Protein AF-A0A3L6QLQ6-F1 (afdb_monomer)

Mean predicted aligned error: 14.85 Å

Organism: Panicum miliaceum (NCBI:txid4540)

Sequence (115 aa):
MGGVWMRWEKQRTGEEDRAGDNNSWRERGRWKTKTLDFWLQLREGLNAKLGKGFDSIFMLVSWRILKERNGGVFGRQQSLAAAQLTELILEDGRLWVQAGAKLVAALGWPDAAHS

Radius of gyration: 28.25 Å; Cα contacts (8 Å, |Δi|>4): 49; chains: 1; bounding box: 49×96×32 Å

Solvent-accessible surface area (backbone atoms only — not comparable to full-atom values): 7294 Å² total; per-residue (Å²): 131,83,86,89,78,88,88,86,88,82,89,90,83,86,80,83,87,81,80,71,76,84,54,70,75,64,59,75,54,60,69,59,50,62,57,51,52,51,49,51,59,59,40,73,80,40,57,78,62,54,32,54,15,49,54,52,50,53,48,52,51,52,50,50,54,52,51,53,60,50,34,52,75,70,72,78,47,81,85,72,52,72,66,58,52,47,52,52,49,54,50,50,52,37,54,40,36,76,74,61,38,60,43,43,44,74,71,65,55,79,60,89,86,80,123

Secondary structure (DSSP, 8-state):
---------SS-S--------TTHHHHTTHHHHHHHHHHHHHHHTS-HHHHHHHHHHHHHHHHHHHHHHHHHHTT-SPPPPHHHHHHHHHHHHHHHHHTT-HHHHTTT---TT--

Structure (mmCIF, N/CA/C/O backbone):
data_AF-A0A3L6QLQ6-F1
#
_entry.id   AF-A0A3L6QLQ6-F1
#
loop_
_atom_site.group_PDB
_atom_site.id
_atom_site.type_symbol
_atom_site.label_atom_id
_atom_site.label_alt_id
_atom_site.label_comp_id
_atom_site.label_asym_id
_atom_site.label_entity_id
_atom_site.label_seq_id
_atom_site.pdbx_PDB_ins_code
_atom_site.Cartn_x
_atom_site.Cartn_y
_atom_site.Cartn_z
_atom_site.occupancy
_atom_site.B_iso_or_equiv
_atom_site.auth_seq_id
_atom_site.auth_comp_id
_atom_site.auth_asym_id
_atom_site.auth_atom_id
_atom_site.pdbx_PDB_model_num
ATOM 1 N N . MET A 1 1 ? -35.643 76.796 4.988 1.00 35.62 1 MET A N 1
ATOM 2 C CA . MET A 1 1 ? -35.311 77.537 6.226 1.00 35.62 1 MET A CA 1
ATOM 3 C C . MET A 1 1 ? -34.808 76.533 7.253 1.00 35.62 1 MET A C 1
ATOM 5 O O . MET A 1 1 ? -35.433 75.490 7.345 1.00 35.62 1 MET A O 1
ATOM 9 N N . GLY A 1 2 ? -33.670 76.845 7.896 1.00 36.88 2 GLY A N 1
ATOM 10 C CA . GLY A 1 2 ? -32.980 76.196 9.039 1.00 36.88 2 GLY A CA 1
ATOM 11 C C . GLY A 1 2 ? -33.253 74.711 9.320 1.00 36.88 2 GLY A C 1
ATOM 12 O O . GLY A 1 2 ? -34.368 74.328 9.618 1.00 36.88 2 GLY A O 1
ATOM 13 N N . GLY A 1 3 ? -32.272 73.815 9.288 1.00 41.00 3 GLY A N 1
ATOM 14 C CA . GLY A 1 3 ? -31.059 73.926 10.090 1.00 41.00 3 GLY A CA 1
ATOM 15 C C . GLY A 1 3 ? -31.185 73.035 11.326 1.00 4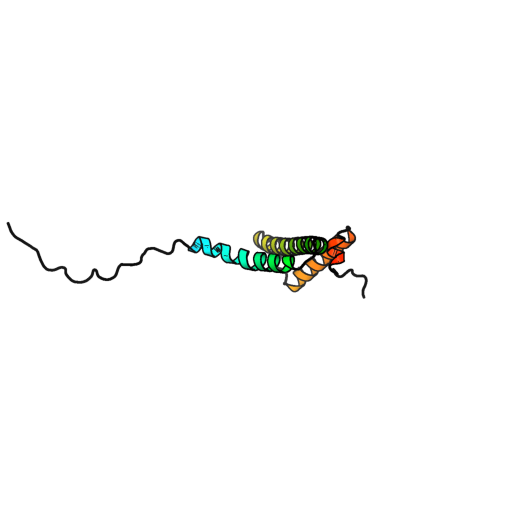1.00 3 GLY A C 1
ATOM 16 O O . GLY A 1 3 ? -31.614 73.501 12.369 1.00 41.00 3 GLY A O 1
ATOM 17 N N . VAL A 1 4 ? -30.780 71.769 11.199 1.00 45.94 4 VAL A N 1
ATOM 18 C CA . VAL A 1 4 ? -30.276 70.944 12.313 1.00 45.94 4 VAL A CA 1
ATOM 19 C C . VAL A 1 4 ? -29.086 70.155 11.761 1.00 45.94 4 VAL A C 1
ATOM 21 O O . VAL A 1 4 ? -29.115 68.942 11.584 1.00 45.94 4 VAL A O 1
ATOM 24 N N . TRP A 1 5 ? -28.047 70.897 11.380 1.00 40.78 5 TRP A N 1
ATOM 25 C CA . TRP A 1 5 ? -26.710 70.351 11.186 1.00 40.78 5 TRP A CA 1
ATOM 26 C C . TRP A 1 5 ? -25.989 70.433 12.534 1.00 40.78 5 TRP A C 1
ATOM 28 O O . TRP A 1 5 ? -26.117 71.435 13.229 1.00 40.78 5 TRP A O 1
ATOM 38 N N . MET A 1 6 ? -25.215 69.393 12.852 1.00 38.81 6 MET A N 1
ATOM 39 C CA . MET A 1 6 ? -24.352 69.232 14.035 1.00 38.81 6 MET A CA 1
ATOM 40 C C . MET A 1 6 ? -25.028 68.727 15.315 1.00 38.81 6 MET A C 1
ATOM 42 O O . MET A 1 6 ? -25.382 69.508 16.191 1.00 38.81 6 MET A O 1
ATOM 46 N N . ARG A 1 7 ? -25.082 67.395 15.467 1.00 51.00 7 ARG A N 1
ATOM 47 C CA . ARG A 1 7 ? -24.572 66.666 16.654 1.00 51.00 7 ARG A CA 1
ATOM 48 C C . ARG A 1 7 ? -24.771 65.155 16.489 1.00 51.00 7 ARG A C 1
ATOM 50 O O . ARG A 1 7 ? -25.559 64.563 17.204 1.00 51.00 7 ARG A O 1
ATOM 57 N N . TRP A 1 8 ? -24.054 64.533 15.555 1.00 33.56 8 TRP A N 1
ATOM 58 C CA . TRP A 1 8 ? -23.845 63.075 15.539 1.00 33.56 8 TRP A CA 1
ATOM 59 C C . TRP A 1 8 ? -22.456 62.771 14.975 1.00 33.56 8 TRP A C 1
ATOM 61 O O . TRP A 1 8 ? -22.285 62.061 13.994 1.00 33.56 8 TRP A O 1
ATOM 71 N N . GLU A 1 9 ? -21.447 63.361 15.612 1.00 42.94 9 GLU A N 1
ATOM 72 C CA . GLU A 1 9 ? -20.053 62.961 15.464 1.00 42.94 9 GLU A CA 1
ATOM 73 C C . GLU A 1 9 ? -19.617 62.292 16.766 1.00 42.94 9 GLU A C 1
ATOM 75 O O . GLU A 1 9 ? -18.998 62.899 17.637 1.00 42.94 9 GLU A O 1
ATOM 80 N N . LYS A 1 10 ? -20.033 61.034 16.934 1.00 52.69 10 LYS A N 1
ATOM 81 C CA . LYS A 1 10 ? -19.280 60.032 17.691 1.00 52.69 10 LYS A CA 1
ATOM 82 C C . LYS A 1 10 ? -19.840 58.649 17.370 1.00 52.69 10 LYS A C 1
ATOM 84 O O . LYS A 1 10 ? -21.013 58.405 17.619 1.00 52.69 10 LYS A O 1
ATOM 89 N N . GLN A 1 11 ? -18.959 57.767 16.894 1.00 46.25 11 GLN A N 1
ATOM 90 C CA . GLN A 1 11 ? -19.153 56.329 16.634 1.00 46.25 11 GLN A CA 1
ATOM 91 C C . GLN A 1 11 ? -19.562 55.913 15.210 1.00 46.25 11 GLN A C 1
ATOM 93 O O . GLN A 1 11 ? -20.579 55.259 15.003 1.00 46.25 11 GLN A O 1
ATOM 98 N N . ARG A 1 12 ? -18.705 56.195 14.221 1.00 39.81 12 ARG A N 1
ATOM 99 C CA . ARG A 1 12 ? -18.602 55.331 13.029 1.00 39.81 12 ARG A CA 1
ATOM 100 C C . ARG A 1 12 ? -17.176 55.282 12.473 1.00 39.81 12 ARG A C 1
ATOM 102 O O . ARG A 1 12 ? -16.942 55.477 11.289 1.00 39.81 12 ARG A O 1
ATOM 109 N N . THR A 1 13 ? -16.221 55.049 13.365 1.00 49.03 13 THR A N 1
ATOM 110 C CA . THR A 1 13 ? -14.857 54.622 13.035 1.00 49.03 13 THR A CA 1
ATOM 111 C C . THR A 1 13 ? -14.675 53.247 13.659 1.00 49.03 13 THR A C 1
ATOM 113 O O . THR A 1 13 ? -14.536 53.150 14.878 1.00 49.03 13 THR A O 1
ATOM 116 N N . GLY A 1 14 ? -14.763 52.202 12.837 1.00 46.78 14 GLY A N 1
ATOM 117 C CA . GLY A 1 14 ? -14.577 50.816 13.268 1.00 46.78 14 GLY A CA 1
ATOM 118 C C . GLY A 1 14 ? -15.636 49.859 12.732 1.00 46.78 14 GLY A C 1
ATOM 119 O O . GLY A 1 14 ? -16.299 49.196 13.518 1.00 46.78 14 GLY A O 1
ATOM 120 N N . GLU A 1 15 ? -15.816 49.799 11.412 1.00 41.78 15 GLU A N 1
ATOM 121 C CA . GLU A 1 15 ? -16.464 48.642 10.777 1.00 41.78 15 GLU A CA 1
ATOM 122 C C . GLU A 1 15 ? -15.948 48.456 9.339 1.00 41.78 15 GLU A C 1
ATOM 124 O O . GLU A 1 15 ? -16.703 48.265 8.391 1.00 41.78 15 GLU A O 1
ATOM 129 N N . GLU A 1 16 ? -14.623 48.549 9.186 1.00 48.34 16 GLU A N 1
ATOM 130 C CA . GLU A 1 16 ? -13.916 47.732 8.196 1.00 48.34 16 GLU A CA 1
ATOM 131 C C . GLU A 1 16 ? -13.931 46.272 8.693 1.00 48.34 16 GLU A C 1
ATOM 133 O O . GLU A 1 16 ? -13.947 46.013 9.896 1.00 48.34 16 GLU A O 1
ATOM 138 N N . ASP A 1 17 ? -13.945 45.332 7.748 1.00 49.47 17 ASP A N 1
ATOM 139 C CA . ASP A 1 17 ? -13.655 43.902 7.939 1.00 49.47 17 ASP A CA 1
ATOM 140 C C . ASP A 1 17 ? -14.791 42.958 8.370 1.00 49.47 17 ASP A C 1
ATOM 142 O O . ASP A 1 17 ? -14.630 42.084 9.222 1.00 49.47 17 ASP A O 1
ATOM 146 N N . ARG A 1 18 ? -15.925 42.998 7.657 1.00 50.06 18 ARG A N 1
ATOM 147 C CA . ARG A 1 18 ? -16.770 41.792 7.481 1.00 50.06 18 ARG A CA 1
ATOM 148 C C . ARG A 1 18 ? -16.832 41.298 6.038 1.00 50.06 18 ARG A C 1
ATOM 150 O O . ARG A 1 18 ? -17.871 40.846 5.566 1.00 50.06 18 ARG A O 1
ATOM 157 N N . ALA A 1 19 ? -15.685 41.284 5.362 1.00 48.19 19 ALA A N 1
ATOM 158 C CA . ALA A 1 19 ? -15.442 40.292 4.320 1.00 48.19 19 ALA A CA 1
ATOM 159 C C . ALA A 1 19 ? -15.133 38.955 5.014 1.00 48.19 19 ALA A C 1
ATOM 161 O O . ALA A 1 19 ? -13.980 38.567 5.178 1.00 48.19 19 ALA A O 1
ATOM 162 N N . GLY A 1 20 ? -16.188 38.298 5.507 1.00 52.69 20 GLY A N 1
ATOM 163 C CA . GLY A 1 20 ? -16.113 36.962 6.083 1.00 52.69 20 GLY A CA 1
ATOM 164 C C . GLY A 1 20 ? -15.434 36.015 5.101 1.00 52.69 20 GLY A C 1
ATOM 165 O O . GLY A 1 20 ? -15.912 35.804 3.988 1.00 52.69 20 GLY A O 1
ATOM 166 N N . ASP A 1 21 ? -14.288 35.517 5.541 1.00 59.03 21 ASP A N 1
ATOM 167 C CA . ASP A 1 21 ? -13.361 34.621 4.869 1.00 59.03 21 ASP A CA 1
ATOM 168 C C . ASP A 1 21 ? -14.060 33.527 4.039 1.00 59.03 21 ASP A C 1
ATOM 170 O O . ASP A 1 21 ? -14.556 32.516 4.542 1.00 59.03 21 ASP A O 1
ATOM 174 N N . ASN A 1 22 ? -14.088 33.742 2.723 1.00 55.91 22 ASN A N 1
ATOM 175 C CA . ASN A 1 22 ? -14.733 32.859 1.755 1.00 55.91 22 ASN A CA 1
ATOM 176 C C . ASN A 1 22 ? -13.810 31.703 1.302 1.00 55.91 22 ASN A C 1
ATOM 178 O O . ASN A 1 22 ? -14.101 31.027 0.313 1.00 55.91 22 ASN A O 1
ATOM 182 N N . ASN A 1 23 ? -12.693 31.450 2.003 1.00 58.31 23 ASN A N 1
ATOM 183 C CA . ASN A 1 23 ? -11.716 30.416 1.637 1.00 58.31 23 ASN A CA 1
ATOM 184 C C . ASN A 1 23 ? -11.753 29.147 2.505 1.00 58.31 23 ASN A C 1
ATOM 186 O O . ASN A 1 23 ? -11.046 28.185 2.196 1.00 58.31 23 ASN A O 1
ATOM 190 N N . SER A 1 24 ? -12.647 29.059 3.494 1.00 53.19 24 SER A N 1
ATOM 191 C CA . SER A 1 24 ? -12.857 27.856 4.328 1.00 53.19 24 SER A CA 1
ATOM 192 C C . SER A 1 24 ? -13.088 26.560 3.515 1.00 53.19 24 SER A C 1
ATOM 194 O O . SER A 1 24 ? -12.644 25.470 3.890 1.00 53.19 24 SER A O 1
ATOM 196 N N . TRP A 1 25 ? -13.710 26.650 2.332 1.00 46.94 25 TRP A N 1
ATOM 197 C CA . TRP A 1 25 ? -13.914 25.493 1.446 1.00 46.94 25 TRP A CA 1
ATOM 198 C C . TRP A 1 25 ? -12.645 25.053 0.703 1.00 46.94 25 TRP A C 1
ATOM 200 O O . TRP A 1 25 ? -12.517 23.871 0.383 1.00 46.94 25 TRP A O 1
ATOM 210 N N . ARG A 1 26 ? -11.686 25.960 0.462 1.00 51.81 26 ARG A N 1
ATOM 211 C CA . ARG A 1 26 ? -10.387 25.620 -0.150 1.00 51.81 26 ARG A CA 1
ATOM 212 C C . ARG A 1 26 ? -9.484 24.878 0.831 1.00 51.81 26 ARG A C 1
ATOM 214 O O . ARG A 1 26 ? -8.726 24.000 0.424 1.00 51.81 26 ARG A O 1
ATOM 221 N N . GLU A 1 27 ? -9.608 25.160 2.124 1.00 52.38 27 GLU A N 1
ATOM 222 C CA . GLU A 1 27 ? -8.765 24.537 3.148 1.00 52.38 27 GLU A CA 1
ATOM 223 C C . GLU A 1 27 ? -9.098 23.064 3.407 1.00 52.38 27 GLU A C 1
ATOM 225 O O . GLU A 1 27 ? -8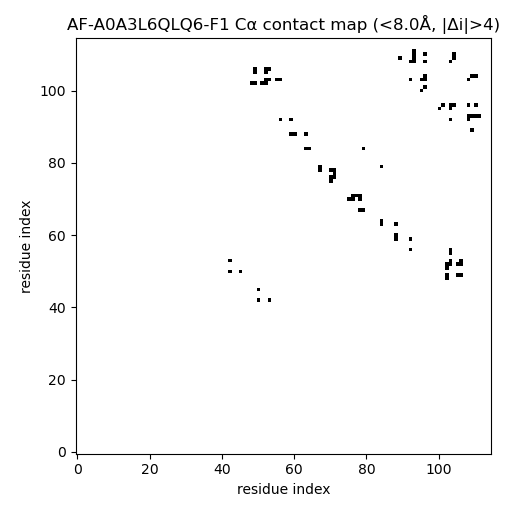.226 22.285 3.793 1.00 52.38 27 GLU A O 1
ATOM 230 N N . ARG A 1 28 ? -10.325 22.626 3.099 1.00 55.22 28 ARG A N 1
ATOM 231 C CA . ARG A 1 28 ? -10.717 21.212 3.222 1.00 55.22 28 ARG A CA 1
ATOM 232 C C . ARG A 1 28 ? -10.030 20.278 2.218 1.00 55.22 28 ARG A C 1
ATOM 234 O O . ARG A 1 28 ? -10.035 19.067 2.428 1.00 55.22 28 ARG A O 1
ATOM 241 N N . GLY A 1 29 ? -9.385 20.816 1.179 1.00 49.28 29 GLY A N 1
ATOM 242 C CA . GLY A 1 29 ? -8.557 20.058 0.231 1.00 49.28 29 GLY A CA 1
ATOM 243 C C . GLY A 1 29 ? -7.098 19.849 0.665 1.00 49.28 29 GLY A C 1
ATOM 244 O O . GLY A 1 29 ? -6.397 19.035 0.063 1.00 49.28 29 GLY A O 1
ATOM 245 N N . ARG A 1 30 ? -6.636 20.535 1.722 1.00 50.62 30 ARG A N 1
ATOM 246 C CA . ARG A 1 30 ? -5.216 20.638 2.126 1.00 50.62 30 ARG A CA 1
ATOM 247 C C . ARG A 1 30 ? -4.577 19.312 2.573 1.00 50.62 30 ARG A C 1
ATOM 249 O O . ARG A 1 30 ? -3.358 19.197 2.622 1.00 50.62 30 ARG A O 1
ATOM 256 N N . TRP A 1 31 ? -5.375 18.296 2.892 1.00 45.91 31 TRP A N 1
ATOM 257 C CA . TRP A 1 31 ? -4.867 16.980 3.303 1.00 45.91 31 TRP A CA 1
ATOM 258 C C . TRP A 1 31 ? -4.529 16.072 2.118 1.00 45.91 31 TRP A C 1
ATOM 260 O O . TRP A 1 31 ? -3.713 15.168 2.267 1.00 45.91 31 TRP A O 1
ATOM 270 N N . LYS A 1 32 ? -5.128 16.309 0.937 1.00 52.69 32 LYS A N 1
ATOM 271 C CA . LYS A 1 32 ? -4.836 15.504 -0.259 1.00 52.69 32 LYS A CA 1
ATOM 272 C C . LYS A 1 32 ? -3.447 15.787 -0.823 1.00 52.69 32 LYS A C 1
ATOM 274 O O . LYS A 1 32 ? -2.823 14.866 -1.337 1.00 52.69 32 LYS A O 1
ATOM 279 N N . THR A 1 33 ? -2.978 17.028 -0.707 1.00 58.59 33 THR A N 1
ATOM 280 C CA . THR A 1 33 ? -1.681 17.451 -1.246 1.00 58.59 33 THR A CA 1
ATOM 281 C C . THR A 1 33 ? -0.540 16.735 -0.528 1.00 58.59 33 THR A C 1
ATOM 283 O O . THR A 1 33 ? 0.198 16.004 -1.164 1.00 58.59 33 THR A O 1
ATOM 286 N N . LYS A 1 34 ? -0.486 16.742 0.811 1.00 75.06 34 LYS A N 1
ATOM 287 C CA . LYS A 1 34 ? 0.644 16.142 1.555 1.00 75.06 34 LYS A CA 1
ATOM 288 C C . LYS A 1 34 ? 0.927 14.663 1.246 1.00 75.06 34 LYS A C 1
ATOM 290 O O . LYS A 1 34 ? 2.088 14.290 1.127 1.00 75.06 34 LYS A O 1
ATOM 295 N N . THR A 1 35 ? -0.097 13.812 1.141 1.00 75.25 35 THR A N 1
ATOM 296 C CA . THR A 1 35 ? 0.107 12.372 0.881 1.00 75.25 35 THR A CA 1
ATOM 297 C C . THR A 1 35 ? 0.420 12.090 -0.584 1.00 75.25 35 THR A C 1
ATOM 299 O O . THR A 1 35 ? 1.273 11.253 -0.866 1.00 75.25 35 THR A O 1
ATOM 302 N N . LEU A 1 36 ? -0.255 12.777 -1.512 1.00 77.75 36 LEU A N 1
ATOM 303 C CA . LEU A 1 36 ? -0.007 12.607 -2.942 1.00 77.75 36 LEU A CA 1
ATOM 304 C C . LEU A 1 36 ? 1.365 13.160 -3.334 1.00 77.75 36 LEU A C 1
ATOM 306 O O . LEU A 1 36 ? 2.086 12.498 -4.067 1.00 77.75 36 LEU A O 1
ATOM 310 N N . ASP A 1 37 ? 1.743 14.321 -2.805 1.00 82.19 37 ASP A N 1
ATOM 311 C CA . ASP A 1 37 ? 3.039 14.951 -3.061 1.00 82.19 37 ASP A CA 1
ATOM 312 C C . ASP A 1 37 ? 4.177 14.075 -2.521 1.00 82.19 37 ASP A C 1
ATOM 314 O O . ASP A 1 37 ? 5.139 13.802 -3.234 1.00 82.19 37 ASP A O 1
ATOM 318 N N . PHE A 1 38 ? 4.029 13.539 -1.303 1.00 80.88 38 PHE A N 1
ATOM 319 C CA . PHE A 1 38 ? 4.958 12.549 -0.747 1.00 80.88 38 PHE A CA 1
ATOM 320 C C . PHE A 1 38 ? 5.078 11.304 -1.637 1.00 80.88 38 PHE A C 1
ATOM 322 O O . PHE A 1 38 ? 6.178 10.813 -1.885 1.00 80.88 38 PHE A O 1
ATOM 329 N N . TRP A 1 39 ? 3.952 10.799 -2.144 1.00 81.06 39 TRP A N 1
ATOM 330 C CA . TRP A 1 39 ? 3.934 9.636 -3.026 1.00 81.06 39 TRP A CA 1
ATOM 331 C C . TRP A 1 39 ? 4.606 9.912 -4.378 1.00 81.06 39 TRP A C 1
ATOM 333 O O . TRP A 1 39 ? 5.405 9.096 -4.836 1.00 81.06 39 TRP A O 1
ATOM 343 N N . LEU A 1 40 ? 4.338 11.069 -4.990 1.00 83.88 40 LEU A N 1
ATOM 344 C CA . LEU A 1 40 ? 4.984 11.500 -6.231 1.00 83.88 40 LEU A CA 1
ATOM 345 C C . LEU A 1 40 ? 6.497 11.662 -6.037 1.00 83.88 40 LEU A C 1
ATOM 347 O O . LEU A 1 40 ? 7.263 11.152 -6.850 1.00 83.88 40 LEU A O 1
ATOM 351 N N . GLN A 1 41 ? 6.924 12.262 -4.924 1.00 85.50 41 GLN A N 1
ATOM 352 C CA . GLN A 1 41 ? 8.337 12.434 -4.587 1.00 85.50 41 GLN A CA 1
ATOM 353 C C . GLN A 1 41 ? 9.066 11.091 -4.406 1.00 85.50 41 GLN A C 1
ATOM 355 O O . GLN A 1 41 ? 10.181 10.912 -4.888 1.00 85.50 41 GLN A O 1
ATOM 360 N N . LEU A 1 42 ? 8.434 10.116 -3.746 1.00 79.75 42 LEU A N 1
ATOM 361 C CA . LEU A 1 42 ? 8.978 8.758 -3.621 1.00 79.75 42 LEU A CA 1
ATOM 362 C C . LEU A 1 42 ? 9.067 8.038 -4.970 1.00 79.75 42 LEU A C 1
ATOM 364 O O . LEU A 1 42 ? 10.005 7.278 -5.205 1.00 79.75 42 LEU A O 1
ATOM 368 N N . ARG A 1 43 ? 8.103 8.281 -5.862 1.00 82.94 43 ARG A N 1
ATOM 369 C CA . ARG A 1 43 ? 8.021 7.653 -7.184 1.00 82.94 43 ARG A CA 1
ATOM 370 C C . ARG A 1 43 ? 9.074 8.174 -8.160 1.00 82.94 43 ARG A C 1
ATOM 372 O O . ARG A 1 43 ? 9.540 7.396 -8.987 1.00 82.94 43 ARG A O 1
ATOM 379 N N . GLU A 1 44 ? 9.471 9.444 -8.061 1.00 83.75 44 GLU A N 1
ATOM 380 C CA . GLU A 1 44 ? 10.492 10.059 -8.927 1.00 83.75 44 GLU A CA 1
ATOM 381 C C . GLU A 1 44 ? 11.851 9.341 -8.865 1.00 83.75 44 GLU A C 1
ATOM 383 O O . GLU A 1 44 ? 12.559 9.274 -9.868 1.00 83.75 44 GLU A O 1
ATOM 388 N N . GLY A 1 45 ? 12.196 8.748 -7.717 1.00 78.81 45 GLY A N 1
ATOM 389 C CA . GLY A 1 45 ? 13.441 7.996 -7.534 1.00 78.81 45 GLY A CA 1
ATOM 390 C C . GLY A 1 45 ? 13.398 6.539 -8.012 1.00 78.81 45 GLY A C 1
ATOM 391 O O . GLY A 1 45 ? 14.421 5.853 -7.969 1.00 78.81 45 GLY A O 1
ATOM 392 N N . LEU A 1 46 ? 12.238 6.031 -8.442 1.00 83.50 46 LEU A N 1
ATOM 393 C CA . LEU A 1 46 ? 12.056 4.620 -8.783 1.00 83.50 46 LEU A CA 1
ATOM 394 C C . LEU A 1 46 ? 12.150 4.381 -10.291 1.00 83.50 46 LEU A C 1
ATOM 396 O O . LEU A 1 46 ? 11.585 5.105 -11.109 1.00 83.50 46 LEU A O 1
ATOM 400 N N . ASN A 1 47 ? 12.803 3.283 -10.678 1.00 85.38 47 ASN A N 1
ATOM 401 C CA . ASN A 1 47 ? 12.756 2.832 -12.066 1.00 85.38 47 ASN A CA 1
ATOM 402 C C . ASN A 1 47 ? 11.314 2.441 -12.466 1.00 85.38 47 ASN A C 1
ATOM 404 O O . ASN A 1 47 ? 10.490 2.085 -11.623 1.00 85.38 47 ASN A O 1
ATOM 408 N N . ALA A 1 48 ? 11.000 2.449 -13.765 1.00 80.94 48 ALA A N 1
ATOM 409 C CA . ALA A 1 48 ? 9.624 2.272 -14.249 1.00 80.94 48 ALA A CA 1
ATOM 410 C C . ALA A 1 48 ? 8.936 0.959 -13.808 1.00 80.94 48 ALA A C 1
ATOM 412 O O . ALA A 1 48 ? 7.708 0.903 -13.739 1.00 80.94 48 ALA A O 1
ATOM 413 N N . LYS A 1 49 ? 9.694 -0.111 -13.523 1.00 78.56 49 LYS A N 1
ATOM 414 C CA . LYS A 1 49 ? 9.138 -1.387 -13.036 1.00 78.56 49 LYS A CA 1
ATOM 415 C C . LYS A 1 49 ? 8.831 -1.328 -11.538 1.00 78.56 49 LYS A C 1
ATOM 417 O O . LYS A 1 49 ? 7.742 -1.732 -11.139 1.00 78.56 49 LYS A O 1
ATOM 422 N N . LEU A 1 50 ? 9.754 -0.789 -10.741 1.00 82.38 50 LEU A N 1
ATOM 423 C CA . LEU A 1 50 ? 9.574 -0.587 -9.302 1.00 82.38 50 LEU A CA 1
ATOM 424 C C . LEU A 1 50 ? 8.477 0.443 -9.021 1.00 82.38 50 LEU A C 1
ATOM 426 O O . LEU A 1 50 ? 7.651 0.210 -8.149 1.00 82.38 50 LEU A O 1
ATOM 430 N N . GLY A 1 51 ? 8.390 1.507 -9.824 1.00 87.81 51 GLY A N 1
ATOM 431 C CA . GLY A 1 51 ? 7.311 2.491 -9.747 1.00 87.81 51 GLY A CA 1
ATOM 432 C C . GLY A 1 51 ? 5.932 1.852 -9.924 1.00 87.81 51 GLY A C 1
ATOM 433 O O . GLY A 1 51 ? 5.049 2.073 -9.110 1.00 87.81 51 GLY A O 1
ATOM 434 N N . LYS A 1 52 ? 5.750 0.961 -10.909 1.00 88.19 52 LYS A N 1
ATOM 435 C CA . LYS A 1 52 ? 4.472 0.244 -11.102 1.00 88.19 52 LYS A CA 1
ATOM 436 C C . LYS A 1 52 ? 4.116 -0.687 -9.938 1.00 88.19 52 LYS A C 1
ATOM 438 O O . LYS A 1 52 ? 2.944 -0.791 -9.570 1.00 88.19 52 LYS A O 1
ATOM 443 N N . GLY A 1 53 ? 5.105 -1.377 -9.368 1.00 89.19 53 GLY A N 1
ATOM 444 C CA . GLY A 1 53 ? 4.902 -2.169 -8.153 1.00 89.19 53 GLY A CA 1
ATOM 445 C C . GLY A 1 53 ? 4.498 -1.288 -6.969 1.00 89.19 53 GLY A C 1
ATOM 446 O O . GLY A 1 53 ? 3.565 -1.614 -6.241 1.00 89.19 53 GLY A O 1
ATOM 447 N N . PHE A 1 54 ? 5.149 -0.133 -6.832 1.00 88.44 54 PHE A N 1
ATOM 448 C CA . PHE A 1 54 ? 4.925 0.813 -5.748 1.00 88.44 54 PHE A CA 1
ATOM 449 C C . PHE A 1 54 ? 3.541 1.458 -5.848 1.00 88.44 54 PHE A C 1
ATOM 451 O O . PHE A 1 54 ? 2.814 1.507 -4.859 1.00 88.44 54 PHE A O 1
ATOM 458 N N . ASP A 1 55 ? 3.127 1.846 -7.057 1.00 90.56 55 ASP A N 1
ATOM 459 C CA . ASP A 1 55 ? 1.778 2.329 -7.356 1.00 90.56 55 ASP A CA 1
ATOM 460 C C . ASP A 1 55 ? 0.723 1.278 -6.954 1.00 90.56 55 ASP A C 1
ATOM 462 O O . ASP A 1 55 ? -0.306 1.612 -6.364 1.00 90.56 55 ASP A O 1
ATOM 466 N N . SER A 1 56 ? 0.999 -0.007 -7.209 1.00 91.06 56 SER A N 1
ATOM 467 C CA . SER A 1 56 ? 0.101 -1.116 -6.854 1.00 91.06 56 SER A CA 1
ATOM 468 C C . SER A 1 56 ? -0.028 -1.298 -5.336 1.00 91.06 56 SER A C 1
ATOM 470 O O . SER A 1 56 ? -1.138 -1.464 -4.830 1.00 91.06 56 SER A O 1
ATOM 472 N N . ILE A 1 57 ? 1.083 -1.213 -4.594 1.00 90.75 57 ILE A N 1
ATOM 473 C CA . ILE A 1 57 ? 1.078 -1.267 -3.122 1.00 90.75 57 ILE A CA 1
ATOM 474 C C . ILE A 1 57 ? 0.343 -0.056 -2.544 1.00 90.75 57 ILE A C 1
ATOM 476 O O . ILE A 1 57 ? -0.496 -0.204 -1.657 1.00 90.75 57 ILE A O 1
ATOM 480 N N . PHE A 1 58 ? 0.616 1.142 -3.061 1.00 90.38 58 PHE A N 1
ATOM 481 C CA . PHE A 1 58 ? -0.054 2.360 -2.617 1.00 90.38 58 PHE A CA 1
ATOM 482 C C . PHE A 1 58 ? -1.572 2.270 -2.806 1.00 90.38 58 PHE A C 1
ATOM 484 O O . PHE A 1 58 ? -2.335 2.639 -1.908 1.00 90.38 58 PHE A O 1
ATOM 491 N N . MET A 1 59 ? -2.015 1.719 -3.940 1.00 92.00 59 MET A N 1
ATOM 492 C CA . MET A 1 59 ? -3.427 1.437 -4.190 1.00 92.00 59 MET A CA 1
ATOM 493 C C . MET A 1 59 ? -4.009 0.443 -3.179 1.00 92.00 59 MET A C 1
ATOM 495 O O . MET A 1 59 ? -5.085 0.709 -2.644 1.00 92.00 59 MET A O 1
ATOM 499 N N . LEU A 1 60 ? -3.309 -0.654 -2.867 1.00 92.62 60 LEU A N 1
ATOM 500 C CA . LEU A 1 60 ? -3.750 -1.638 -1.870 1.00 92.62 60 LEU A CA 1
ATOM 501 C C . LEU A 1 60 ? -3.924 -1.009 -0.477 1.00 92.62 60 LEU A C 1
ATOM 503 O O . LEU A 1 60 ? -4.975 -1.163 0.150 1.00 92.62 60 LEU A O 1
ATOM 507 N N . VAL A 1 61 ? -2.918 -0.263 -0.014 1.00 91.50 61 VAL A N 1
ATOM 508 C CA . VAL A 1 61 ? -2.939 0.416 1.292 1.00 91.50 61 VAL A CA 1
ATOM 509 C C . VAL A 1 61 ? -4.089 1.420 1.351 1.00 91.50 61 VAL A C 1
ATOM 511 O O . VAL A 1 61 ? -4.899 1.394 2.280 1.00 91.50 61 VAL A O 1
ATOM 514 N N . SER A 1 62 ? -4.213 2.266 0.325 1.00 91.25 62 SER A N 1
ATOM 515 C CA . SER A 1 62 ? -5.276 3.273 0.233 1.00 91.25 62 SER A CA 1
ATOM 516 C C . SER A 1 62 ? -6.660 2.629 0.239 1.00 91.25 62 SER A C 1
ATOM 518 O O . SER A 1 62 ? -7.560 3.079 0.950 1.00 91.25 62 SER A O 1
ATOM 520 N N . TRP A 1 63 ? -6.826 1.540 -0.514 1.00 91.25 63 TRP A N 1
ATOM 521 C CA . TRP A 1 63 ? -8.064 0.774 -0.571 1.00 91.25 63 TRP A CA 1
ATOM 522 C C . TRP A 1 63 ? -8.447 0.186 0.788 1.00 91.25 63 TRP A C 1
ATOM 524 O O . TRP A 1 63 ? -9.602 0.306 1.198 1.00 91.25 63 TRP A O 1
ATOM 534 N N . ARG A 1 64 ? -7.497 -0.410 1.517 1.00 91.31 64 ARG A N 1
ATOM 535 C CA . ARG A 1 64 ? -7.749 -0.969 2.852 1.00 91.31 64 ARG A CA 1
ATOM 536 C C . ARG A 1 64 ? -8.142 0.098 3.866 1.00 91.31 64 ARG A C 1
ATOM 538 O O . ARG A 1 64 ? -9.120 -0.100 4.581 1.00 91.31 64 ARG A O 1
ATOM 545 N N . ILE A 1 65 ? -7.466 1.246 3.863 1.00 89.44 65 ILE A N 1
ATOM 546 C CA . ILE A 1 65 ? -7.815 2.387 4.724 1.00 89.44 65 ILE A CA 1
ATOM 547 C C . ILE A 1 65 ? -9.220 2.907 4.400 1.00 89.44 65 ILE A C 1
ATOM 549 O O . ILE A 1 65 ? -10.014 3.159 5.305 1.00 89.44 65 ILE A O 1
ATOM 553 N N . LEU A 1 66 ? -9.551 3.063 3.114 1.00 87.19 66 LEU A N 1
ATOM 554 C CA . LEU A 1 66 ? -10.883 3.503 2.695 1.00 87.19 66 LEU A CA 1
ATOM 555 C C . LEU A 1 66 ? -11.960 2.489 3.086 1.00 87.19 66 LEU A C 1
ATOM 557 O O . LEU A 1 66 ? -13.014 2.887 3.574 1.00 87.19 66 LEU A O 1
ATOM 561 N N . LYS A 1 67 ? -11.696 1.189 2.919 1.00 86.38 67 LYS A N 1
ATOM 562 C CA . LYS A 1 67 ? -12.613 0.117 3.322 1.00 86.38 67 LYS A CA 1
ATOM 563 C C . LYS A 1 67 ? -12.873 0.146 4.829 1.00 86.38 67 LYS A C 1
ATOM 565 O O . LYS A 1 67 ? -14.029 0.074 5.229 1.00 86.38 67 LYS A O 1
ATOM 570 N N . GLU A 1 68 ? -11.828 0.312 5.637 1.00 86.69 68 GLU A N 1
ATOM 571 C CA . GLU A 1 68 ? -11.932 0.407 7.096 1.00 86.69 68 GLU A CA 1
ATOM 572 C C . GLU A 1 68 ? -12.763 1.623 7.527 1.00 86.69 68 GLU A C 1
ATOM 574 O O . GLU A 1 68 ? -13.746 1.500 8.257 1.00 86.69 68 GLU A O 1
ATOM 579 N N . ARG A 1 69 ? -12.450 2.803 6.977 1.00 82.69 69 ARG A N 1
ATOM 580 C CA . ARG A 1 69 ? -13.208 4.033 7.252 1.00 82.69 69 ARG A CA 1
ATOM 581 C C . ARG A 1 69 ? -14.670 3.925 6.825 1.00 82.69 69 ARG A C 1
ATOM 583 O O . ARG A 1 69 ? -15.545 4.425 7.526 1.00 82.69 69 ARG A O 1
ATOM 590 N N . ASN A 1 70 ? -14.939 3.268 5.699 1.00 81.38 70 ASN A N 1
ATOM 591 C CA . ASN 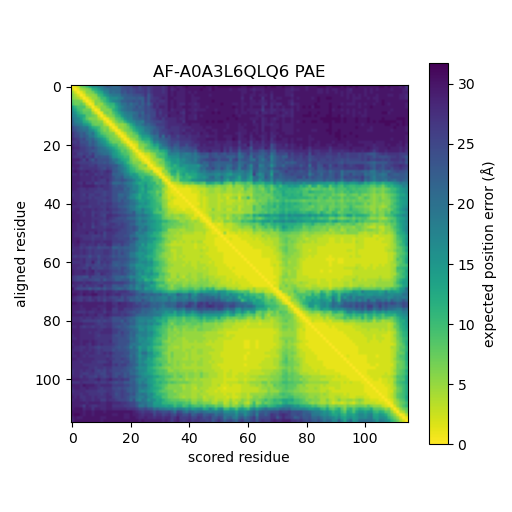A 1 70 ? -16.300 3.055 5.215 1.00 81.38 70 ASN A CA 1
ATOM 592 C C . ASN A 1 70 ? -17.044 1.994 6.046 1.00 81.38 70 ASN A C 1
ATOM 594 O O . ASN A 1 70 ? -18.253 2.110 6.220 1.00 81.38 70 ASN A O 1
ATOM 598 N N . GLY A 1 71 ? -16.348 1.004 6.612 1.00 71.56 71 GLY A N 1
ATOM 599 C CA . GLY A 1 71 ? -16.929 -0.002 7.509 1.00 71.56 71 GLY A CA 1
ATOM 600 C C . GLY A 1 71 ? -17.535 0.601 8.781 1.00 71.56 71 GLY A C 1
ATOM 601 O O . GLY A 1 71 ? -18.608 0.171 9.211 1.00 71.56 71 GLY A O 1
ATOM 602 N N . GLY A 1 72 ? -16.909 1.656 9.313 1.00 63.19 72 GLY A N 1
ATOM 603 C CA . GLY A 1 72 ? -17.422 2.415 10.458 1.00 63.19 72 GLY A CA 1
ATOM 604 C C . GLY A 1 72 ? -18.664 3.261 10.146 1.00 63.19 72 GLY A C 1
ATOM 605 O O . GLY A 1 72 ? -19.529 3.414 11.003 1.00 63.19 72 GLY A O 1
ATOM 606 N N . VAL A 1 73 ? -18.808 3.763 8.913 1.00 59.75 73 VAL A N 1
ATOM 607 C CA . VAL A 1 73 ? -19.963 4.592 8.501 1.00 59.75 73 VAL A CA 1
ATOM 608 C C . VAL A 1 73 ? -21.243 3.761 8.353 1.00 59.75 73 VAL A C 1
ATOM 610 O O . VAL A 1 73 ? -22.333 4.263 8.610 1.00 59.75 73 VAL A O 1
ATOM 613 N N . PHE A 1 74 ? -21.124 2.480 7.991 1.00 60.28 74 PHE A N 1
ATOM 614 C CA . PHE A 1 74 ? -22.269 1.572 7.834 1.00 60.28 74 PHE A CA 1
ATOM 615 C C . PHE A 1 74 ? -22.540 0.689 9.066 1.00 60.28 74 PHE A C 1
ATOM 617 O O . PHE A 1 74 ? -23.365 -0.222 8.990 1.00 60.28 74 PHE A O 1
ATOM 624 N N . GLY A 1 75 ? -21.862 0.941 10.194 1.00 55.66 75 GLY A N 1
ATOM 625 C CA . GLY A 1 75 ? -22.169 0.341 11.500 1.00 55.66 75 GLY A CA 1
ATOM 626 C C . GLY A 1 75 ? -21.992 -1.179 11.605 1.00 55.66 75 GLY A C 1
ATOM 627 O O . GLY A 1 75 ? -22.506 -1.780 12.543 1.00 55.66 75 GLY A O 1
ATOM 628 N N . ARG A 1 76 ? -21.302 -1.822 10.652 1.00 59.62 76 ARG A N 1
ATOM 629 C CA . ARG A 1 76 ? -21.175 -3.292 10.601 1.00 59.62 76 ARG A CA 1
ATOM 630 C C . ARG A 1 76 ? -19.881 -3.846 11.193 1.00 59.62 76 ARG A C 1
ATOM 632 O O . ARG A 1 76 ? -19.828 -5.048 11.422 1.00 59.62 76 ARG A O 1
ATOM 639 N 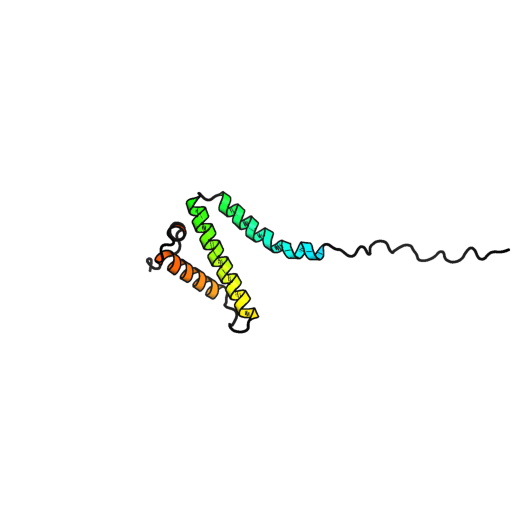N . GLN A 1 77 ? -18.868 -3.019 11.465 1.00 63.09 77 GLN A N 1
ATOM 640 C CA . GLN A 1 77 ? -17.588 -3.499 11.997 1.00 63.09 77 GLN A CA 1
ATOM 641 C C . GLN A 1 77 ? -17.014 -2.553 13.058 1.00 63.09 77 GLN A C 1
ATOM 643 O O . GLN A 1 77 ? -17.068 -1.333 12.902 1.00 63.09 77 GLN A O 1
ATOM 648 N N . GLN A 1 78 ? -16.456 -3.125 14.130 1.00 71.25 78 GLN A N 1
ATOM 649 C CA . GLN A 1 78 ? -15.630 -2.383 15.085 1.00 71.25 78 GLN A CA 1
ATOM 650 C C . GLN A 1 78 ? -14.381 -1.861 14.373 1.00 71.25 78 GLN A C 1
ATOM 652 O O . GLN A 1 78 ? -13.822 -2.563 13.531 1.00 71.25 78 GLN A O 1
ATOM 657 N N . SER A 1 79 ? -13.955 -0.643 14.718 1.00 77.12 79 SER A N 1
ATOM 658 C CA . SER A 1 79 ? -12.757 -0.052 14.125 1.00 77.12 79 SER A CA 1
ATOM 659 C C . SER A 1 79 ? -11.538 -0.899 14.492 1.00 77.12 79 SER A C 1
ATOM 661 O O . SER A 1 79 ? -11.259 -1.109 15.674 1.00 77.12 79 SER A O 1
ATOM 663 N N . LEU A 1 80 ? -10.821 -1.382 13.484 1.00 81.69 80 LEU A N 1
ATOM 664 C CA . LEU A 1 80 ? -9.598 -2.146 13.657 1.00 81.69 80 LEU A CA 1
ATOM 665 C C . LEU A 1 80 ? -8.495 -1.257 14.230 1.00 81.69 80 LEU A C 1
ATOM 667 O O . LEU A 1 80 ? -8.328 -0.094 13.849 1.00 81.69 80 LEU A O 1
ATOM 671 N N . ALA A 1 81 ? -7.684 -1.836 15.112 1.00 87.56 81 ALA A N 1
ATOM 672 C CA . ALA A 1 81 ? -6.438 -1.203 15.515 1.00 87.56 81 ALA A CA 1
ATOM 673 C C . ALA A 1 81 ? -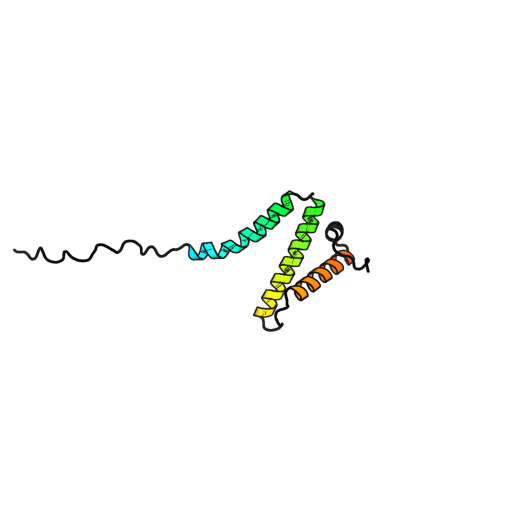5.493 -1.089 14.305 1.00 87.56 81 ALA A C 1
ATOM 675 O O . ALA A 1 81 ? -5.488 -1.947 13.420 1.00 87.56 81 ALA A O 1
ATOM 676 N N . ALA A 1 82 ? -4.632 -0.068 14.289 1.00 88.00 82 ALA A N 1
ATOM 677 C CA . ALA A 1 82 ? -3.683 0.143 13.191 1.00 88.00 82 ALA A CA 1
ATOM 678 C C . ALA A 1 82 ? -2.803 -1.094 12.911 1.00 88.00 82 ALA A C 1
ATOM 680 O O . ALA A 1 82 ? -2.528 -1.402 11.753 1.00 88.00 82 ALA A O 1
ATOM 681 N N . ALA A 1 83 ? -2.421 -1.837 13.956 1.00 89.50 83 ALA A N 1
ATOM 682 C CA . ALA A 1 83 ? -1.675 -3.090 13.828 1.00 89.50 83 ALA A CA 1
ATOM 683 C C . ALA A 1 83 ? -2.471 -4.168 13.068 1.00 89.50 83 ALA A C 1
ATOM 685 O O . ALA A 1 83 ? -1.960 -4.742 12.113 1.00 89.50 83 ALA A O 1
ATOM 686 N N . GLN A 1 84 ? -3.748 -4.360 13.409 1.00 90.12 84 GLN A N 1
ATOM 687 C CA . GLN A 1 84 ? -4.627 -5.332 12.745 1.00 90.12 84 GLN A CA 1
ATOM 688 C C . GLN A 1 84 ? -4.863 -4.964 11.274 1.00 90.12 84 GLN A C 1
ATOM 690 O O . GLN A 1 84 ? -4.815 -5.818 10.393 1.00 90.12 84 GLN A O 1
ATOM 695 N N . LEU A 1 85 ? -5.064 -3.674 10.978 1.00 91.50 85 LEU A N 1
ATOM 696 C CA . LEU A 1 85 ? -5.178 -3.205 9.595 1.00 91.50 85 LEU A CA 1
ATOM 697 C C . LEU A 1 85 ? -3.879 -3.443 8.807 1.00 91.50 85 LEU A C 1
ATOM 699 O O . LEU A 1 85 ? -3.931 -3.794 7.629 1.00 91.50 85 LEU A O 1
ATOM 703 N N . THR A 1 86 ? -2.726 -3.279 9.457 1.00 91.56 86 THR A N 1
ATOM 704 C CA . THR A 1 86 ? -1.413 -3.540 8.854 1.00 91.56 86 THR A CA 1
ATOM 705 C C . THR A 1 86 ? -1.240 -5.022 8.530 1.00 91.56 86 THR A C 1
ATOM 707 O O . THR A 1 86 ? -0.830 -5.345 7.419 1.00 91.56 86 THR A O 1
ATOM 710 N N . GLU A 1 87 ? -1.622 -5.928 9.433 1.00 91.81 87 GLU A N 1
ATOM 711 C CA . GLU A 1 87 ? -1.610 -7.375 9.176 1.00 91.81 87 GLU A CA 1
ATOM 712 C C . GLU A 1 87 ? 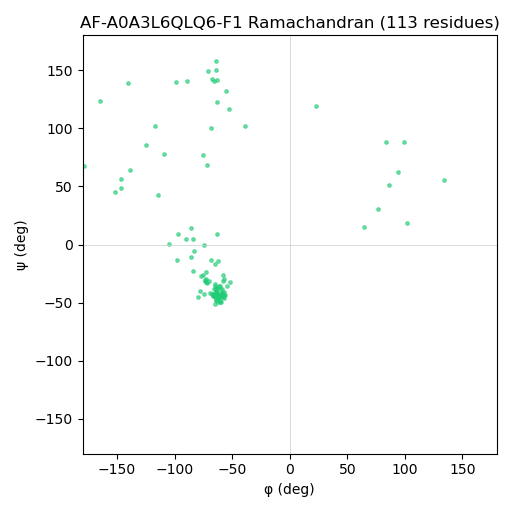-2.488 -7.751 7.976 1.00 91.81 87 GLU A C 1
ATOM 714 O O . GLU A 1 87 ? -2.044 -8.486 7.097 1.00 91.81 87 GLU A O 1
ATOM 719 N N . LEU A 1 88 ? -3.694 -7.181 7.876 1.00 92.38 88 LEU A N 1
ATOM 720 C CA . LEU A 1 88 ? -4.582 -7.411 6.731 1.00 92.38 88 LEU A CA 1
ATOM 721 C C . LEU A 1 88 ? -4.002 -6.891 5.412 1.00 92.38 88 LEU A C 1
ATOM 723 O O . LEU A 1 88 ? -4.198 -7.509 4.368 1.00 92.38 88 LEU A O 1
ATOM 727 N N . ILE A 1 89 ? -3.312 -5.748 5.441 1.00 93.38 89 ILE A N 1
ATOM 728 C CA . ILE A 1 89 ? -2.615 -5.214 4.266 1.00 93.38 89 ILE A CA 1
ATOM 729 C C . ILE A 1 89 ? -1.491 -6.166 3.852 1.00 93.38 89 ILE A C 1
ATOM 731 O O . ILE A 1 89 ? -1.395 -6.494 2.670 1.00 93.38 89 ILE A O 1
ATOM 735 N N . LEU A 1 90 ? -0.668 -6.619 4.807 1.00 93.06 90 LEU A N 1
ATOM 736 C CA . LEU A 1 90 ? 0.425 -7.566 4.567 1.00 93.06 90 LEU A CA 1
ATOM 737 C C . LEU A 1 90 ? -0.087 -8.864 3.944 1.00 93.06 90 LEU A C 1
ATOM 739 O O . LEU A 1 90 ? 0.475 -9.325 2.949 1.00 93.06 90 LEU A O 1
ATOM 743 N N . GLU A 1 91 ? -1.174 -9.405 4.487 1.00 93.50 91 GLU A N 1
ATOM 744 C CA . GLU A 1 91 ? -1.785 -10.636 4.000 1.00 93.50 91 GLU A CA 1
ATOM 745 C C . GLU A 1 91 ? -2.379 -10.485 2.597 1.00 93.50 91 GLU A C 1
ATOM 747 O O . GLU A 1 91 ? -2.104 -11.300 1.720 1.00 93.50 91 GLU A O 1
ATOM 752 N N . ASP A 1 92 ? -3.104 -9.398 2.323 1.00 93.38 92 ASP A N 1
ATOM 753 C CA . ASP A 1 92 ? -3.592 -9.123 0.969 1.00 93.38 92 ASP A CA 1
ATOM 754 C C . ASP A 1 92 ? -2.449 -9.033 -0.042 1.00 93.38 92 ASP A C 1
ATOM 756 O O . ASP A 1 92 ? -2.552 -9.569 -1.144 1.00 93.38 92 ASP A O 1
ATOM 760 N N . GLY A 1 93 ? -1.350 -8.367 0.319 1.00 92.88 93 GLY A N 1
ATOM 761 C CA . GLY A 1 93 ? -0.202 -8.264 -0.571 1.00 92.88 93 GLY A CA 1
ATOM 762 C C . GLY A 1 93 ? 0.451 -9.623 -0.835 1.00 92.88 93 GLY A C 1
ATOM 763 O O . GLY A 1 93 ? 0.857 -9.880 -1.967 1.00 92.88 93 GLY A O 1
ATOM 764 N N . ARG A 1 94 ? 0.466 -10.537 0.148 1.00 91.38 94 ARG A N 1
ATOM 765 C CA . ARG A 1 94 ? 0.911 -11.928 -0.062 1.00 91.38 94 ARG A CA 1
ATOM 766 C C . ARG A 1 94 ? 0.000 -12.659 -1.032 1.00 91.38 94 ARG A C 1
ATOM 768 O O . ARG A 1 94 ? 0.488 -13.264 -1.983 1.00 91.38 94 ARG A O 1
ATOM 775 N N . LEU A 1 95 ? -1.314 -12.559 -0.841 1.00 92.94 95 LEU A N 1
ATOM 776 C CA . LEU A 1 95 ? -2.290 -13.149 -1.758 1.00 92.94 95 LEU A CA 1
ATOM 777 C C . LEU A 1 95 ? -2.126 -12.597 -3.179 1.00 92.94 95 LEU A C 1
ATOM 779 O O . LEU A 1 95 ? -2.220 -13.348 -4.146 1.00 92.94 95 LEU A O 1
ATOM 783 N N . TRP A 1 96 ? -1.824 -11.305 -3.326 1.00 93.56 96 TRP A N 1
ATOM 784 C CA . TRP A 1 96 ? -1.554 -10.698 -4.629 1.00 93.56 96 TRP A CA 1
ATOM 785 C C . TRP A 1 96 ? -0.283 -11.262 -5.264 1.00 93.56 96 TRP A C 1
ATOM 787 O O . TRP A 1 96 ? -0.288 -11.577 -6.455 1.00 93.56 96 TRP A O 1
ATOM 797 N N . VAL A 1 97 ? 0.796 -11.419 -4.492 1.00 92.56 97 VAL A N 1
ATOM 798 C CA . VAL A 1 97 ? 2.043 -12.037 -4.966 1.00 92.56 97 VAL A CA 1
ATOM 799 C C . VAL A 1 97 ? 1.800 -13.478 -5.416 1.00 92.56 97 VAL A C 1
ATOM 801 O O . VAL A 1 97 ? 2.160 -13.819 -6.545 1.00 92.56 97 VAL A O 1
ATOM 804 N N . GLN A 1 98 ? 1.108 -14.283 -4.606 1.00 91.25 98 GLN A N 1
ATOM 805 C CA . GLN A 1 98 ? 0.726 -15.660 -4.944 1.00 91.25 98 GLN A CA 1
ATOM 806 C C . GLN A 1 98 ? -0.161 -15.728 -6.196 1.00 91.25 98 GLN A C 1
ATOM 808 O O . GLN A 1 98 ? 0.000 -16.622 -7.024 1.00 91.25 9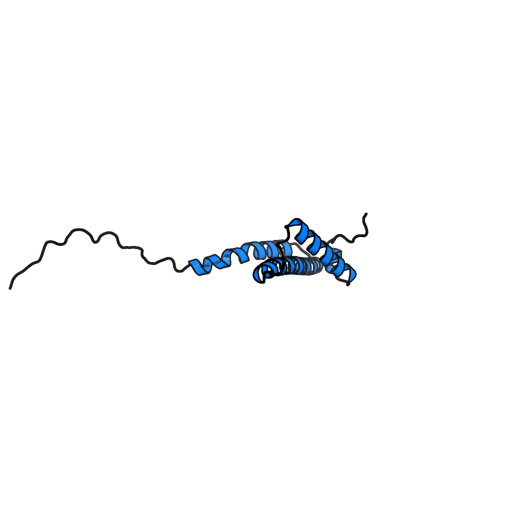8 GLN A O 1
ATOM 813 N N . ALA A 1 99 ? -1.046 -14.745 -6.388 1.00 92.50 99 ALA A N 1
ATOM 814 C CA . ALA A 1 99 ? -1.867 -14.599 -7.590 1.00 92.50 99 ALA A CA 1
ATOM 815 C C . ALA A 1 99 ? -1.091 -14.077 -8.820 1.00 92.50 99 ALA A C 1
ATOM 817 O O . ALA A 1 99 ? -1.666 -13.928 -9.899 1.00 92.50 99 ALA A O 1
ATOM 818 N N . GLY A 1 100 ? 0.212 -13.805 -8.691 1.00 91.56 100 GLY A N 1
ATOM 819 C CA . GLY A 1 100 ? 1.088 -13.428 -9.799 1.00 91.56 100 GLY A CA 1
ATOM 820 C C . GLY A 1 100 ? 1.411 -11.936 -9.903 1.00 91.56 100 GLY A C 1
ATOM 821 O O . GLY A 1 100 ? 1.882 -11.497 -10.957 1.00 91.56 100 GLY A O 1
ATOM 822 N N . ALA A 1 101 ? 1.219 -11.139 -8.846 1.00 91.00 101 ALA A N 1
ATOM 823 C CA . ALA A 1 101 ? 1.644 -9.736 -8.789 1.00 91.00 101 ALA A CA 1
ATOM 824 C C . ALA A 1 101 ? 3.179 -9.598 -8.679 1.00 91.00 101 ALA A C 1
ATOM 826 O O . ALA A 1 101 ? 3.732 -9.131 -7.684 1.00 91.00 101 ALA A O 1
ATOM 827 N N . LYS A 1 102 ? 3.892 -9.968 -9.748 1.00 89.19 102 LYS A N 1
ATOM 828 C CA . LYS A 1 102 ? 5.366 -10.025 -9.817 1.00 89.19 102 LYS A CA 1
ATOM 829 C C . LYS A 1 102 ? 6.060 -8.699 -9.490 1.00 89.19 102 LYS A C 1
ATOM 831 O O . LYS A 1 102 ? 7.180 -8.702 -8.998 1.00 89.19 102 LYS A O 1
ATOM 836 N N . LEU A 1 103 ? 5.416 -7.565 -9.774 1.00 89.31 103 LEU A N 1
ATOM 837 C CA . LEU A 1 103 ? 5.973 -6.236 -9.490 1.00 89.31 103 LEU A CA 1
ATOM 838 C C . LEU A 1 103 ? 5.881 -5.857 -8.007 1.00 89.31 103 LEU A C 1
ATOM 840 O O . LEU A 1 103 ? 6.712 -5.091 -7.536 1.00 89.31 103 LEU A O 1
ATOM 844 N N . VAL A 1 104 ? 4.903 -6.405 -7.280 1.00 86.81 104 VAL A N 1
ATOM 845 C CA . VAL A 1 104 ? 4.805 -6.272 -5.819 1.00 86.81 104 VAL A CA 1
ATOM 846 C C . VAL A 1 104 ? 5.850 -7.173 -5.157 1.00 86.81 104 VAL A C 1
ATOM 848 O O . VAL A 1 104 ? 6.579 -6.719 -4.282 1.00 86.81 104 VAL A O 1
ATOM 851 N N . ALA A 1 105 ? 6.017 -8.404 -5.655 1.00 87.12 105 ALA A N 1
ATOM 852 C CA . ALA A 1 105 ? 7.074 -9.314 -5.203 1.00 87.12 105 ALA A CA 1
ATOM 853 C C . ALA A 1 105 ? 8.481 -8.719 -5.403 1.00 87.12 105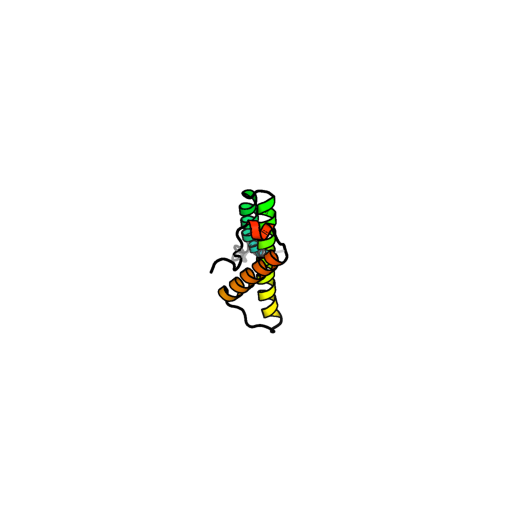 ALA A C 1
ATOM 855 O O . ALA A 1 105 ? 9.325 -8.785 -4.516 1.00 87.12 105 ALA A O 1
ATOM 856 N N . ALA A 1 106 ? 8.719 -8.059 -6.54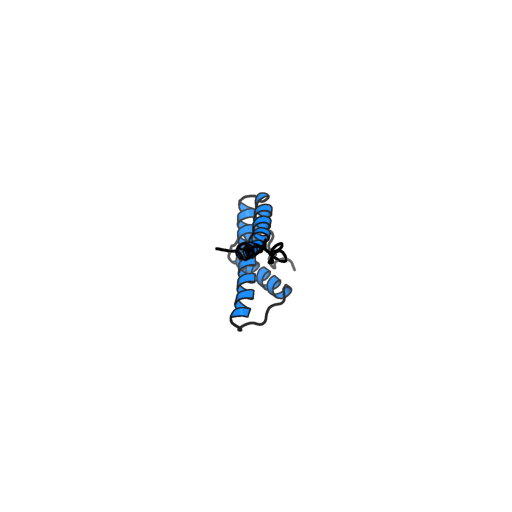3 1.00 87.38 106 ALA A N 1
ATOM 857 C CA . ALA A 1 106 ? 9.992 -7.407 -6.857 1.00 87.38 106 ALA A CA 1
ATOM 858 C C . ALA A 1 106 ? 10.376 -6.263 -5.895 1.00 87.38 106 ALA A C 1
ATOM 860 O O . ALA A 1 106 ? 11.527 -5.833 -5.903 1.00 87.38 106 ALA A O 1
ATOM 861 N N . LEU A 1 107 ? 9.437 -5.772 -5.079 1.00 85.56 107 LEU A N 1
ATOM 862 C CA . LEU A 1 107 ? 9.689 -4.776 -4.032 1.00 85.56 107 LEU A CA 1
ATOM 863 C C . LEU A 1 107 ? 10.045 -5.402 -2.677 1.00 85.56 107 LEU A C 1
ATOM 865 O O . LEU A 1 107 ? 10.206 -4.675 -1.701 1.00 85.56 107 LEU A O 1
ATOM 869 N N . GLY A 1 108 ? 10.180 -6.729 -2.614 1.00 84.75 108 GLY A N 1
ATOM 870 C CA . GLY A 1 108 ? 10.511 -7.444 -1.385 1.00 84.75 108 GLY A CA 1
ATOM 871 C C . GLY A 1 108 ? 9.322 -7.583 -0.440 1.00 84.75 108 GLY A C 1
ATOM 872 O O . GLY A 1 108 ? 9.515 -7.603 0.774 1.00 84.75 108 GLY A O 1
ATOM 873 N N . TRP A 1 109 ? 8.094 -7.651 -0.973 1.00 86.44 109 TRP A N 1
ATOM 874 C CA . TRP A 1 109 ? 6.934 -7.977 -0.144 1.00 86.44 109 TRP A CA 1
ATOM 875 C C . TRP A 1 109 ? 7.186 -9.312 0.572 1.00 86.44 109 TRP A C 1
ATOM 877 O O . TRP A 1 109 ? 7.631 -10.256 -0.082 1.00 86.44 109 TRP A O 1
ATOM 887 N N . PRO A 1 110 ? 6.948 -9.406 1.891 1.00 76.12 110 PRO A N 1
ATOM 888 C CA . PRO A 1 110 ? 7.320 -10.585 2.656 1.00 76.12 110 PRO A CA 1
ATOM 889 C C . PRO A 1 110 ? 6.457 -11.781 2.249 1.00 76.12 110 PRO A C 1
ATOM 891 O O . PRO A 1 110 ? 5.324 -11.931 2.717 1.00 76.12 110 PRO A O 1
ATOM 894 N N . ASP A 1 111 ? 7.009 -12.650 1.407 1.00 64.38 111 ASP A N 1
ATOM 895 C CA . ASP A 1 111 ? 6.498 -14.001 1.225 1.00 64.38 111 ASP A CA 1
ATOM 896 C C . ASP A 1 111 ? 6.700 -14.781 2.527 1.00 64.38 111 ASP A C 1
ATOM 898 O O . ASP A 1 111 ? 7.726 -14.657 3.197 1.00 64.38 111 ASP A O 1
ATOM 902 N N . ALA A 1 112 ? 5.726 -15.613 2.893 1.00 54.97 112 ALA A N 1
ATOM 903 C CA . ALA A 1 112 ? 5.765 -16.449 4.097 1.00 54.97 112 ALA A CA 1
ATOM 904 C C . ALA A 1 112 ? 6.904 -17.503 4.105 1.00 54.97 112 ALA A C 1
ATOM 906 O O . ALA A 1 112 ? 6.933 -18.371 4.968 1.00 54.97 112 ALA A O 1
ATOM 907 N N . ALA A 1 113 ? 7.839 -17.449 3.152 1.00 48.06 113 ALA A N 1
ATOM 908 C CA . ALA A 1 113 ? 8.902 -18.429 2.944 1.00 48.06 113 ALA A CA 1
ATOM 909 C C . ALA A 1 113 ? 10.153 -18.225 3.825 1.00 48.06 113 ALA A C 1
ATOM 911 O O . ALA A 1 113 ? 11.124 -18.962 3.672 1.00 48.06 113 ALA A O 1
ATOM 912 N N . HIS A 1 114 ? 10.147 -17.265 4.754 1.00 41.31 114 HIS A N 1
ATOM 913 C CA . HIS A 1 114 ? 11.201 -17.123 5.762 1.00 41.31 114 HIS A CA 1
ATOM 914 C C . HIS A 1 114 ? 10.598 -17.129 7.171 1.00 41.31 114 HIS A C 1
ATOM 916 O O . HIS A 1 114 ? 10.296 -16.089 7.755 1.00 41.31 114 HIS A O 1
ATOM 922 N N . SER A 1 115 ? 10.401 -18.334 7.702 1.00 37.44 115 SER A N 1
ATOM 923 C CA . SER A 1 115 ? 10.313 -18.648 9.132 1.00 37.44 115 SER A CA 1
ATOM 924 C C . SER A 1 115 ? 11.186 -19.864 9.399 1.00 37.44 115 SER A C 1
ATOM 926 O O . SER A 1 115 ? 11.223 -20.743 8.509 1.00 37.44 115 SER A O 1
#

Foldseek 3Di:
DDDDPDDDPDDDDDPDDPPPDPCPVVVVCVVVCVVVVVLVVVLVPDDPLLSVLSVVLVVLLVVLVVVLVVCVVVPNDDRDDPVVSVVVSLVVLLVCVVVPSVSVVVVVRDHPPPD

pLDDT: mean 72.58, std 19.13, range [33.56, 93.56]